Protein AF-A0A523YDQ6-F1 (afdb_monomer_lite)

Foldseek 3Di:
DDDDDDDDDDPDPPPPPPDPVPPPPPPPPPLPQDKDFCVVVLVCCVVPPDPPQPLNVVSVPDDRIHGPVRVVVCVVVSVVSVVVVD

pLDDT: mean 78.42, std 21.74, range [39.34, 98.06]

Structure (mmCIF, N/CA/C/O backbone):
data_AF-A0A523YDQ6-F1
#
_entry.id   AF-A0A523YDQ6-F1
#
loop_
_atom_site.group_PDB
_atom_site.id
_atom_site.type_symbol
_atom_site.label_atom_id
_atom_site.label_alt_id
_atom_site.label_comp_id
_atom_site.label_asym_id
_atom_site.label_entity_id
_atom_site.label_seq_id
_atom_site.pdbx_PDB_ins_code
_atom_site.Cartn_x
_atom_site.Cartn_y
_atom_site.Cartn_z
_atom_site.occupancy
_atom_site.B_iso_or_equiv
_atom_site.auth_seq_id
_atom_site.auth_comp_id
_atom_site.auth_asym_id
_atom_site.auth_atom_id
_atom_site.pdbx_PDB_model_num
ATOM 1 N N . MET A 1 1 ? -23.952 3.347 -89.425 1.00 42.28 1 MET A N 1
ATOM 2 C CA . MET A 1 1 ? -22.858 4.182 -88.878 1.00 42.28 1 MET A CA 1
ATOM 3 C C . MET A 1 1 ? -23.485 5.114 -87.857 1.00 42.28 1 MET A C 1
ATOM 5 O O . MET A 1 1 ? -24.479 5.719 -88.212 1.00 42.28 1 MET A O 1
ATOM 9 N N . GLU A 1 2 ? -23.109 5.266 -86.596 1.00 39.34 2 GLU A N 1
ATOM 10 C CA . GLU A 1 2 ? -22.183 4.627 -85.659 1.00 39.34 2 GLU A CA 1
ATOM 11 C C . GLU A 1 2 ? -22.861 4.805 -84.290 1.00 39.34 2 GLU A C 1
ATOM 13 O O . GLU A 1 2 ? -23.245 5.919 -83.936 1.00 39.34 2 GLU A O 1
ATOM 18 N N . VAL A 1 3 ? -23.036 3.734 -83.515 1.00 47.59 3 VAL A N 1
ATOM 19 C CA . VAL A 1 3 ? -23.536 3.840 -82.136 1.00 47.59 3 VAL A CA 1
ATOM 20 C C . VAL A 1 3 ? -22.316 3.880 -81.223 1.00 47.59 3 VAL A C 1
ATOM 22 O O . VAL A 1 3 ? -21.690 2.853 -80.964 1.00 47.59 3 VAL A O 1
ATOM 25 N N . ARG A 1 4 ? -21.944 5.079 -80.766 1.00 44.38 4 ARG A N 1
ATOM 26 C CA . ARG A 1 4 ? -20.850 5.289 -79.808 1.00 44.38 4 ARG A CA 1
ATOM 27 C C . ARG A 1 4 ? -21.250 4.720 -78.444 1.00 44.38 4 ARG A C 1
ATOM 29 O O . ARG A 1 4 ? -21.958 5.366 -77.678 1.00 44.38 4 ARG A O 1
ATOM 36 N N . ARG A 1 5 ? -20.797 3.503 -78.135 1.00 49.75 5 ARG A N 1
ATOM 37 C CA . ARG A 1 5 ? -20.850 2.941 -76.779 1.00 49.75 5 ARG A CA 1
ATOM 38 C C . ARG A 1 5 ? -19.787 3.637 -75.928 1.00 49.75 5 ARG A C 1
ATOM 40 O O . ARG A 1 5 ? -18.598 3.412 -76.124 1.00 49.75 5 ARG A O 1
ATOM 47 N N . GLN A 1 6 ? -20.207 4.486 -74.994 1.00 45.06 6 GLN A N 1
ATOM 48 C CA . GLN A 1 6 ? -19.340 4.959 -73.916 1.00 45.06 6 GLN A CA 1
ATOM 49 C C . GLN A 1 6 ? -19.126 3.808 -72.925 1.00 45.06 6 GLN A C 1
ATOM 51 O O . GLN A 1 6 ? -20.058 3.386 -72.244 1.00 45.06 6 GLN A O 1
ATOM 56 N N . ALA A 1 7 ? -17.905 3.283 -72.852 1.00 49.94 7 ALA A N 1
ATOM 57 C CA . ALA A 1 7 ? -17.496 2.377 -71.787 1.00 49.94 7 ALA A CA 1
ATOM 58 C C . ALA A 1 7 ? -17.019 3.211 -70.585 1.00 49.94 7 ALA A C 1
ATOM 60 O O . ALA A 1 7 ? -16.029 3.933 -70.681 1.00 49.94 7 ALA A O 1
ATOM 61 N N . ARG A 1 8 ? -17.730 3.129 -69.453 1.00 47.91 8 ARG A N 1
ATOM 62 C CA . ARG A 1 8 ? -17.240 3.603 -68.148 1.00 47.91 8 ARG A CA 1
ATOM 63 C C . ARG A 1 8 ? -16.123 2.663 -67.670 1.00 47.91 8 ARG A C 1
ATOM 65 O O . ARG A 1 8 ? -16.392 1.466 -67.564 1.00 47.91 8 ARG A O 1
ATOM 72 N N . PRO A 1 9 ? -14.923 3.146 -67.313 1.00 44.59 9 PRO A N 1
ATOM 73 C CA . PRO A 1 9 ? -13.976 2.326 -66.576 1.00 44.59 9 PRO A CA 1
ATOM 74 C C . PRO A 1 9 ? -14.412 2.266 -65.106 1.00 44.59 9 PRO A C 1
ATOM 76 O O . PRO A 1 9 ? -14.413 3.273 -64.401 1.00 44.59 9 PRO A O 1
ATOM 79 N N . MET A 1 10 ? -14.815 1.079 -64.650 1.00 44.25 10 MET A N 1
ATOM 80 C CA . MET A 1 10 ? -14.960 0.782 -63.225 1.00 44.25 10 MET A CA 1
ATOM 81 C C . MET A 1 10 ? -13.554 0.679 -62.626 1.00 44.25 10 MET A C 1
ATOM 83 O O . MET A 1 10 ? -12.812 -0.254 -62.933 1.00 44.25 10 MET A O 1
ATOM 87 N N . LEU A 1 11 ? -13.176 1.661 -61.806 1.00 47.66 11 LEU A N 1
ATOM 88 C CA . LEU A 1 11 ? -11.977 1.612 -60.972 1.00 47.66 11 LEU A CA 1
ATOM 89 C C . LEU A 1 11 ? -12.110 0.428 -60.011 1.00 47.66 11 LEU A C 1
ATOM 91 O O . LEU A 1 11 ? -12.931 0.440 -59.098 1.00 47.66 11 LEU A O 1
ATOM 95 N N . ARG A 1 12 ? -11.322 -0.621 -60.246 1.00 49.81 12 ARG A N 1
ATOM 96 C CA . ARG A 1 12 ? -11.164 -1.732 -59.311 1.00 49.81 12 ARG A CA 1
ATOM 97 C C . ARG A 1 12 ? -10.142 -1.276 -58.271 1.00 49.81 12 ARG A C 1
ATOM 99 O O . ARG A 1 12 ? -8.942 -1.368 -58.522 1.00 49.81 12 ARG A O 1
ATOM 106 N N . GLU A 1 13 ? -10.616 -0.725 -57.154 1.00 53.97 13 GLU A N 1
ATOM 107 C CA . GLU A 1 13 ? -9.791 -0.541 -55.957 1.00 53.97 13 GLU A CA 1
ATOM 108 C C . GLU A 1 13 ? -9.178 -1.896 -55.604 1.00 53.97 13 GLU A C 1
ATOM 110 O O . GLU A 1 13 ? -9.865 -2.845 -55.223 1.00 53.97 13 GLU A O 1
ATOM 115 N N . LYS A 1 14 ? -7.867 -2.015 -55.802 1.00 48.69 14 LYS A N 1
ATOM 116 C CA . LYS A 1 14 ? -7.093 -3.083 -55.192 1.00 48.69 14 LYS A CA 1
ATOM 117 C C . LYS A 1 14 ? -6.963 -2.703 -53.723 1.00 48.69 14 LYS A C 1
ATOM 119 O O . LYS A 1 14 ? -6.066 -1.955 -53.359 1.00 48.69 14 LYS A O 1
ATOM 124 N N . THR A 1 15 ? -7.882 -3.176 -52.890 1.00 51.50 15 THR A N 1
ATOM 125 C CA . THR A 1 15 ? -7.645 -3.268 -51.449 1.00 51.50 15 THR A CA 1
ATOM 126 C C . THR A 1 15 ? -6.500 -4.246 -51.240 1.00 51.50 15 THR A C 1
ATOM 128 O O . THR A 1 15 ? -6.678 -5.463 -51.260 1.00 51.50 15 THR A O 1
ATOM 131 N N . GLU A 1 16 ? -5.303 -3.686 -51.130 1.00 45.25 16 GLU A N 1
ATOM 132 C CA . GLU A 1 16 ? -4.103 -4.359 -50.668 1.00 45.25 16 GLU A CA 1
ATOM 133 C C . GLU A 1 16 ? -4.293 -4.638 -49.177 1.00 45.25 16 GLU A C 1
ATOM 135 O O . GLU A 1 16 ? -4.167 -3.758 -48.324 1.00 45.25 16 GLU A O 1
ATOM 140 N N . VAL A 1 17 ? -4.719 -5.864 -48.881 1.00 56.66 17 VAL A N 1
ATOM 141 C CA . VAL A 1 17 ? -4.761 -6.393 -47.522 1.00 56.66 17 VAL A CA 1
ATOM 142 C C . VAL A 1 17 ? -3.310 -6.478 -47.066 1.00 56.66 17 VAL A C 1
ATOM 144 O O . VAL A 1 17 ? -2.561 -7.328 -47.538 1.00 56.66 17 VAL A O 1
ATOM 147 N N . ARG A 1 18 ? -2.893 -5.538 -46.214 1.00 46.81 18 ARG A N 1
ATOM 148 C CA . ARG A 1 18 ? -1.581 -5.587 -45.569 1.00 46.81 18 ARG A CA 1
ATOM 149 C C . ARG A 1 18 ? -1.581 -6.767 -44.611 1.00 46.81 18 ARG A C 1
ATOM 151 O O . ARG A 1 18 ? -2.342 -6.785 -43.647 1.00 46.81 18 ARG A O 1
ATOM 158 N N . ASP A 1 19 ? -0.762 -7.749 -44.950 1.00 44.84 19 ASP A N 1
ATOM 159 C CA . ASP A 1 19 ? -0.480 -8.926 -44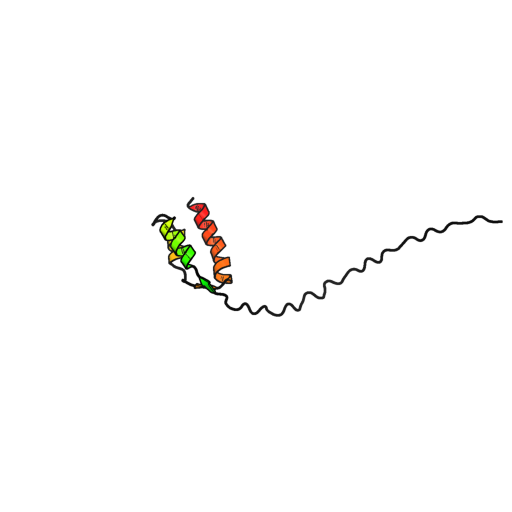.149 1.00 44.84 19 ASP A CA 1
ATOM 160 C C . ASP A 1 19 ? 0.048 -8.471 -42.779 1.00 44.84 19 ASP A C 1
ATOM 162 O O . ASP A 1 19 ? 1.072 -7.798 -42.686 1.00 44.84 19 ASP A O 1
ATOM 166 N N . THR A 1 20 ? -0.680 -8.760 -41.700 1.00 57.75 20 THR A N 1
ATOM 167 C CA . THR A 1 20 ? -0.291 -8.399 -40.323 1.00 57.75 20 THR A CA 1
ATOM 168 C C . THR A 1 20 ? 0.765 -9.350 -39.746 1.00 57.75 20 THR A C 1
ATOM 170 O O . THR A 1 20 ? 0.963 -9.397 -38.534 1.00 57.75 20 THR A O 1
ATOM 173 N N . SER A 1 21 ? 1.436 -10.114 -40.611 1.00 53.16 21 SER A N 1
ATOM 174 C CA . SER A 1 21 ? 2.494 -11.077 -40.295 1.00 53.16 21 SER A CA 1
ATOM 175 C C . SER A 1 21 ? 3.742 -10.462 -39.635 1.00 53.16 21 SER A C 1
ATOM 177 O O . SER A 1 21 ? 4.546 -11.206 -39.082 1.00 53.16 21 SER A O 1
ATOM 179 N N . ASP A 1 22 ? 3.913 -9.137 -39.647 1.00 47.62 22 ASP A N 1
ATOM 180 C CA . ASP A 1 22 ? 5.147 -8.475 -39.188 1.00 47.62 22 ASP A CA 1
ATOM 181 C C . ASP A 1 22 ? 5.167 -8.099 -37.687 1.00 47.62 22 ASP A C 1
ATOM 183 O O . ASP A 1 22 ? 6.109 -7.469 -37.211 1.00 47.62 22 ASP A O 1
ATOM 187 N N . PHE A 1 23 ? 4.159 -8.484 -36.894 1.00 51.72 23 PHE A N 1
ATOM 188 C CA . PHE A 1 23 ? 4.083 -8.149 -35.457 1.00 51.72 23 PHE A CA 1
ATOM 189 C C . PHE A 1 23 ? 4.781 -9.153 -34.517 1.00 51.72 23 PHE A C 1
ATOM 191 O O . PHE A 1 23 ? 4.370 -9.310 -33.368 1.00 51.72 23 PHE A O 1
ATOM 198 N N . VAL A 1 24 ? 5.835 -9.839 -34.963 1.00 57.66 24 VAL A N 1
ATOM 199 C CA . VAL A 1 24 ? 6.544 -10.840 -34.140 1.00 57.66 24 VAL A CA 1
ATOM 200 C C . VAL A 1 24 ? 8.042 -10.582 -34.026 1.00 57.66 24 VAL A C 1
ATOM 202 O O . VAL A 1 24 ? 8.823 -11.499 -34.182 1.00 57.66 24 VAL A O 1
ATOM 205 N N . ASP A 1 25 ? 8.450 -9.353 -33.711 1.00 53.94 25 ASP A N 1
ATOM 206 C CA . ASP A 1 25 ? 9.814 -9.073 -33.225 1.00 53.94 25 ASP A CA 1
ATOM 207 C C . ASP A 1 25 ? 9.832 -7.859 -32.278 1.00 53.94 25 ASP A C 1
ATOM 209 O O . ASP A 1 25 ? 10.695 -6.980 -32.335 1.00 53.94 25 ASP A O 1
ATOM 213 N N . ALA A 1 26 ? 8.863 -7.789 -31.358 1.00 61.25 26 ALA A N 1
ATOM 214 C CA . ALA A 1 26 ? 9.037 -6.945 -30.184 1.00 61.25 26 ALA A CA 1
ATOM 215 C C . ALA A 1 26 ? 10.142 -7.584 -29.335 1.00 61.25 26 ALA A C 1
ATOM 217 O O . ALA A 1 26 ? 9.887 -8.496 -28.546 1.00 61.25 26 ALA A O 1
ATOM 218 N N . ALA A 1 27 ? 11.384 -7.138 -29.550 1.00 57.69 27 ALA A N 1
ATOM 219 C CA . ALA A 1 27 ? 12.504 -7.436 -28.672 1.00 57.69 27 ALA A CA 1
ATOM 220 C C . ALA A 1 27 ? 12.025 -7.322 -27.216 1.00 57.69 27 ALA A C 1
ATOM 222 O O . ALA A 1 27 ? 11.294 -6.370 -26.919 1.00 57.69 27 ALA A O 1
ATOM 223 N N . PRO A 1 28 ? 12.388 -8.261 -26.321 1.00 59.12 28 PRO A N 1
ATOM 224 C CA . PRO A 1 28 ? 11.978 -8.182 -24.932 1.00 59.12 28 PRO A CA 1
ATOM 225 C C . PRO A 1 28 ? 12.419 -6.818 -24.426 1.00 59.12 28 PRO A C 1
ATOM 227 O O . PRO A 1 28 ? 13.618 -6.530 -24.360 1.00 59.12 28 PRO A O 1
ATOM 230 N N . ILE A 1 29 ? 11.437 -5.956 -24.157 1.00 59.81 29 ILE A N 1
ATOM 231 C CA . ILE A 1 29 ? 11.668 -4.692 -23.485 1.00 59.81 29 ILE A CA 1
ATOM 232 C C . ILE A 1 29 ? 12.330 -5.133 -22.192 1.00 59.81 29 ILE A C 1
ATOM 234 O O . ILE A 1 29 ? 11.691 -5.773 -21.359 1.00 59.81 29 ILE A O 1
ATOM 238 N N . LYS A 1 30 ? 13.639 -4.903 -22.071 1.00 58.75 30 LYS A N 1
ATOM 239 C CA . LYS A 1 30 ? 14.320 -5.047 -20.795 1.00 58.75 30 LYS A CA 1
ATOM 240 C C . LYS A 1 30 ? 13.656 -4.001 -19.923 1.00 58.75 30 LYS A C 1
ATOM 242 O O . LYS A 1 30 ? 13.985 -2.823 -20.027 1.00 58.75 30 LYS A O 1
ATOM 247 N N . GLN A 1 31 ? 12.641 -4.415 -19.175 1.00 58.53 31 GLN A N 1
ATOM 248 C CA . GLN A 1 31 ? 12.086 -3.619 -18.106 1.00 58.53 31 GLN A CA 1
ATOM 249 C C . GLN A 1 31 ? 13.240 -3.470 -17.131 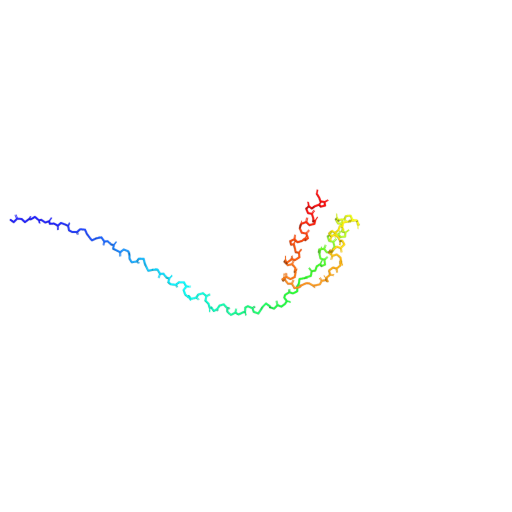1.00 58.53 31 GLN A C 1
ATOM 251 O O . GLN A 1 31 ? 13.545 -4.367 -16.352 1.00 58.53 31 GLN A O 1
ATOM 256 N N . GLU A 1 32 ? 13.979 -2.374 -17.267 1.00 61.97 32 GLU A N 1
ATOM 257 C CA . GLU A 1 32 ? 14.800 -1.902 -16.172 1.00 61.97 32 GLU A CA 1
ATOM 258 C C . GLU A 1 32 ? 13.868 -1.844 -14.965 1.00 61.97 32 GLU A C 1
ATOM 260 O O . GLU A 1 32 ? 12.759 -1.311 -15.090 1.00 61.97 32 GLU A O 1
ATOM 265 N N . ASP A 1 33 ? 14.285 -2.466 -13.856 1.00 74.50 33 ASP A N 1
ATOM 266 C CA . ASP A 1 33 ? 13.554 -2.554 -12.59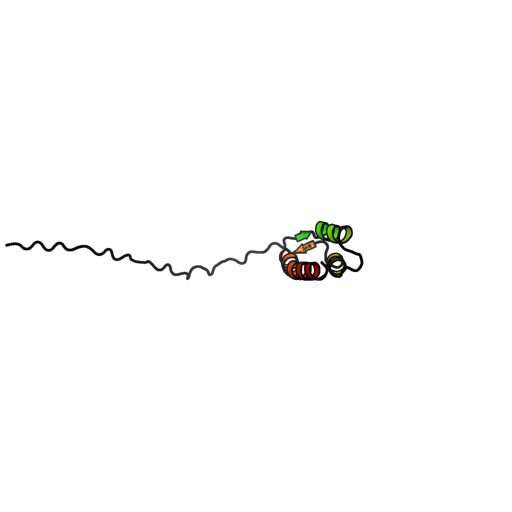0 1.00 74.50 33 ASP A CA 1
ATOM 267 C C . ASP A 1 33 ? 13.302 -1.144 -12.044 1.00 74.50 33 ASP A C 1
ATOM 269 O O . ASP A 1 33 ? 13.939 -0.688 -11.094 1.00 74.50 33 ASP A O 1
ATOM 273 N N . THR A 1 34 ? 12.388 -0.422 -12.681 1.00 89.00 34 THR A N 1
ATOM 274 C CA . THR A 1 34 ? 12.061 0.955 -12.364 1.00 89.00 34 THR A CA 1
ATOM 275 C C . THR A 1 34 ? 11.439 0.911 -10.987 1.00 89.00 34 THR A C 1
ATOM 277 O O . THR A 1 34 ? 10.352 0.353 -10.803 1.00 89.00 34 THR A O 1
ATOM 280 N N . LYS A 1 35 ? 12.183 1.421 -10.006 1.00 94.75 35 LYS A N 1
ATOM 281 C CA . LYS A 1 35 ? 11.739 1.478 -8.621 1.00 94.75 35 LYS A CA 1
ATOM 282 C C . LYS A 1 35 ? 10.795 2.658 -8.451 1.00 94.75 35 LYS A C 1
ATOM 284 O O . LYS A 1 35 ? 11.060 3.768 -8.904 1.00 94.75 35 LYS A O 1
ATOM 289 N N . VAL A 1 36 ? 9.686 2.393 -7.784 1.00 95.50 36 VAL A N 1
ATOM 290 C CA . VAL A 1 36 ? 8.648 3.343 -7.420 1.00 95.50 36 VAL A CA 1
ATOM 291 C C . VAL A 1 36 ? 8.669 3.458 -5.904 1.00 95.50 36 VAL A C 1
ATOM 293 O O . VAL A 1 36 ? 8.470 2.467 -5.197 1.00 95.50 36 VAL A O 1
ATOM 296 N N . SER A 1 37 ? 8.917 4.668 -5.404 1.00 96.50 37 SER A N 1
ATOM 297 C CA . SER A 1 37 ? 8.831 4.952 -3.972 1.00 96.50 37 SER A CA 1
ATOM 298 C C . SER A 1 37 ? 7.373 4.963 -3.514 1.00 96.50 37 SER A C 1
ATOM 300 O O . SER A 1 37 ? 6.500 5.556 -4.150 1.00 96.50 37 SER A O 1
ATOM 302 N N . THR A 1 38 ? 7.118 4.332 -2.372 1.00 96.69 38 THR A N 1
ATOM 303 C CA . THR A 1 38 ? 5.811 4.299 -1.701 1.00 96.69 38 THR A CA 1
ATOM 304 C C . THR A 1 38 ? 5.688 5.345 -0.593 1.00 96.69 38 THR A C 1
ATOM 306 O O . THR A 1 38 ? 4.659 5.403 0.075 1.00 96.69 38 THR A O 1
ATOM 309 N N . GLU A 1 39 ? 6.694 6.201 -0.387 1.00 97.31 39 GLU A N 1
ATOM 310 C CA . GLU A 1 39 ? 6.728 7.164 0.724 1.00 97.31 39 GLU A CA 1
ATOM 311 C C . GLU A 1 39 ? 5.495 8.080 0.746 1.00 97.31 39 GLU A C 1
ATOM 313 O O . GLU A 1 39 ? 4.833 8.220 1.776 1.00 97.31 39 GLU A O 1
ATOM 318 N N . GLY A 1 40 ? 5.127 8.647 -0.407 1.00 96.88 40 GLY A N 1
ATOM 319 C CA . GLY A 1 40 ? 3.941 9.501 -0.516 1.00 96.88 40 GLY A CA 1
ATOM 320 C C . GLY A 1 40 ? 2.648 8.762 -0.161 1.00 96.88 40 GLY A C 1
ATOM 321 O O . GLY A 1 40 ? 1.766 9.322 0.491 1.00 96.88 40 GLY A O 1
ATOM 322 N N . LEU A 1 41 ? 2.564 7.479 -0.519 1.00 96.19 41 LEU A N 1
ATOM 323 C CA . LEU A 1 41 ? 1.419 6.628 -0.215 1.00 96.19 41 LEU A CA 1
ATOM 324 C C . LEU A 1 41 ? 1.360 6.276 1.280 1.00 96.19 41 LEU A C 1
ATOM 326 O O . LEU A 1 41 ? 0.297 6.364 1.892 1.00 96.19 41 LEU A O 1
ATOM 330 N N . ARG A 1 42 ? 2.505 5.961 1.898 1.00 97.31 42 ARG A N 1
ATOM 331 C CA . ARG A 1 42 ? 2.623 5.736 3.350 1.00 97.31 42 ARG A CA 1
ATOM 332 C C . ARG A 1 42 ? 2.195 6.962 4.141 1.00 97.31 42 ARG A C 1
ATOM 334 O O . ARG A 1 42 ? 1.414 6.856 5.084 1.00 97.31 42 ARG A O 1
ATOM 341 N N . ARG A 1 43 ? 2.675 8.137 3.735 1.00 98.06 43 ARG A N 1
ATOM 342 C CA . ARG A 1 43 ? 2.298 9.404 4.361 1.00 98.06 43 ARG A CA 1
ATOM 343 C C . ARG A 1 43 ? 0.800 9.661 4.235 1.00 98.06 43 ARG A C 1
ATOM 345 O O . ARG A 1 43 ? 0.161 9.994 5.227 1.00 98.06 43 ARG A O 1
ATOM 352 N N . PHE A 1 44 ? 0.232 9.435 3.051 1.00 96.19 44 PHE A N 1
ATOM 353 C CA . PHE A 1 44 ? -1.205 9.563 2.828 1.00 96.19 44 PHE A CA 1
ATOM 354 C C . PHE A 1 44 ? -2.018 8.676 3.778 1.00 96.19 44 PHE A C 1
ATOM 356 O O . PHE A 1 44 ? -2.924 9.180 4.441 1.00 96.19 44 PHE A O 1
ATOM 363 N N . VAL A 1 45 ? -1.692 7.382 3.900 1.00 96.06 45 VAL A N 1
ATOM 364 C CA . VAL A 1 45 ? -2.472 6.480 4.767 1.00 96.06 45 VAL A CA 1
ATOM 365 C C . VAL A 1 45 ? -2.323 6.809 6.251 1.00 96.06 45 VAL A C 1
ATOM 367 O O . VAL A 1 45 ? -3.277 6.637 7.004 1.00 96.06 45 VAL A O 1
ATOM 370 N N . LEU A 1 46 ? -1.169 7.329 6.679 1.00 96.75 46 LEU A N 1
ATOM 371 C CA . LEU A 1 46 ? -0.971 7.797 8.053 1.00 96.75 46 LEU A CA 1
ATOM 372 C C . LEU A 1 46 ? -1.778 9.064 8.357 1.00 96.75 46 LEU A C 1
ATOM 374 O O . LEU A 1 46 ? -2.325 9.188 9.449 1.00 96.75 46 LEU A O 1
ATOM 378 N N . GLU A 1 47 ? -1.852 9.998 7.406 1.00 97.06 47 GLU A N 1
ATOM 379 C CA . GLU A 1 47 ? -2.531 11.285 7.591 1.00 97.06 47 GLU A CA 1
ATOM 380 C C . GLU A 1 47 ? -4.050 11.210 7.385 1.00 97.06 47 GLU A C 1
ATOM 382 O O . GLU A 1 47 ? -4.784 12.014 7.963 1.00 97.06 47 GLU A O 1
ATOM 387 N N . LYS A 1 48 ? -4.533 10.305 6.523 1.00 95.94 48 LYS A N 1
ATOM 388 C CA . LYS A 1 48 ? -5.930 10.302 6.056 1.00 95.94 48 LYS A CA 1
ATOM 389 C C . LYS A 1 48 ? -6.757 9.116 6.527 1.00 95.94 48 LYS A C 1
ATOM 391 O O . LYS A 1 48 ? -7.974 9.261 6.597 1.00 95.94 48 LYS A O 1
ATOM 396 N N . LEU A 1 49 ? -6.143 7.973 6.837 1.00 95.69 49 LEU A N 1
ATOM 397 C CA . LEU A 1 49 ? -6.883 6.763 7.199 1.00 95.69 49 LEU A CA 1
ATOM 398 C C . LEU A 1 49 ? -6.833 6.491 8.712 1.00 95.69 49 LEU A C 1
ATOM 400 O O . LEU A 1 49 ? -5.792 6.687 9.355 1.00 95.69 49 LEU A O 1
ATOM 404 N N . PRO A 1 50 ? -7.942 6.007 9.307 1.00 94.94 50 PRO A N 1
ATOM 405 C CA . PRO A 1 50 ? -7.980 5.647 10.720 1.00 94.94 50 PRO A CA 1
ATOM 406 C C . PRO A 1 50 ? -7.004 4.505 11.030 1.00 94.94 50 PRO A C 1
ATOM 408 O O . PRO A 1 50 ? -6.681 3.693 10.169 1.00 94.94 50 PRO A O 1
ATOM 411 N N . GLU A 1 51 ? -6.561 4.397 12.285 1.00 93.94 51 GLU A N 1
ATOM 412 C CA . GLU A 1 51 ? -5.591 3.368 12.710 1.00 93.94 51 GLU A CA 1
ATOM 413 C C . GLU A 1 51 ? -6.074 1.931 12.495 1.00 93.94 51 GLU A C 1
ATOM 415 O O . GLU A 1 51 ? -5.257 1.037 12.344 1.00 93.94 51 GLU A O 1
ATOM 420 N N . LYS A 1 52 ? -7.394 1.722 12.450 1.00 93.75 52 LYS A N 1
ATOM 421 C CA . LYS A 1 52 ? -8.027 0.415 12.220 1.00 93.75 52 LYS A CA 1
ATOM 422 C C . LYS A 1 52 ? -8.270 0.101 10.735 1.00 93.75 52 LYS A C 1
ATOM 424 O O . LYS A 1 52 ? -8.956 -0.873 10.439 1.00 93.75 52 LYS A O 1
ATOM 429 N N . SER A 1 53 ? -7.813 0.959 9.819 1.00 95.94 53 SER A N 1
ATOM 430 C CA . SER A 1 53 ? -7.947 0.743 8.374 1.00 95.94 53 SER A CA 1
ATOM 431 C C . SER A 1 53 ? -7.070 -0.428 7.936 1.00 95.94 53 SER A C 1
ATOM 433 O O . SER A 1 53 ? -5.858 -0.419 8.162 1.00 95.94 53 SER A O 1
ATOM 435 N N . VAL A 1 54 ? -7.669 -1.407 7.258 1.00 96.19 54 VAL A N 1
ATOM 436 C CA . VAL A 1 54 ? -6.942 -2.560 6.714 1.00 96.19 54 VAL A CA 1
ATOM 437 C C . VAL A 1 54 ? -6.020 -2.091 5.595 1.00 96.19 54 VAL A C 1
ATOM 439 O O . VAL A 1 54 ? -4.872 -2.522 5.520 1.00 96.19 54 VAL A O 1
ATOM 442 N N . LEU A 1 55 ? -6.473 -1.150 4.759 1.00 96.69 55 LEU A N 1
ATOM 443 C CA . LEU A 1 55 ? -5.629 -0.550 3.725 1.00 96.69 55 LEU A CA 1
ATOM 444 C C . LEU A 1 55 ? -4.376 0.121 4.307 1.00 96.69 55 LEU A C 1
ATOM 446 O O . LEU A 1 55 ? -3.286 -0.021 3.748 1.00 96.69 55 LEU A O 1
ATOM 450 N N . ARG A 1 56 ? -4.515 0.838 5.431 1.00 97.06 56 ARG A N 1
ATOM 451 C CA . ARG A 1 56 ? -3.378 1.459 6.122 1.00 97.06 56 ARG A CA 1
ATOM 452 C C . ARG A 1 56 ? -2.367 0.412 6.578 1.00 97.06 56 ARG A C 1
ATOM 454 O O . ARG A 1 56 ? -1.179 0.581 6.313 1.00 97.06 56 ARG A O 1
ATOM 461 N N . GLU A 1 57 ? -2.820 -0.653 7.237 1.00 97.12 57 GLU A N 1
ATOM 462 C CA . GLU A 1 57 ? -1.944 -1.744 7.685 1.00 97.12 57 GLU A CA 1
ATOM 463 C C . GLU A 1 57 ? -1.217 -2.402 6.506 1.00 97.12 57 GLU A C 1
ATOM 465 O O . GLU A 1 57 ? 0.004 -2.567 6.547 1.00 97.12 57 GLU A O 1
ATOM 470 N N . VAL A 1 58 ? -1.948 -2.694 5.424 1.00 96.94 58 VAL A N 1
ATOM 471 C CA . VAL A 1 58 ? -1.391 -3.284 4.201 1.00 96.94 58 VAL A CA 1
ATOM 472 C C . VAL A 1 58 ? -0.291 -2.394 3.631 1.00 96.94 58 VAL A C 1
ATOM 474 O O . VAL A 1 58 ? 0.839 -2.854 3.502 1.00 96.94 58 VAL A O 1
ATOM 477 N N . ILE A 1 59 ? -0.568 -1.115 3.360 1.00 97.19 59 ILE A N 1
ATOM 478 C CA . ILE A 1 59 ? 0.408 -0.201 2.742 1.00 97.19 59 ILE A CA 1
ATOM 479 C C . ILE A 1 59 ? 1.644 0.005 3.628 1.00 97.19 59 ILE A C 1
ATOM 481 O O . ILE A 1 59 ? 2.759 0.099 3.113 1.00 97.19 59 ILE A O 1
ATOM 485 N N . LEU A 1 60 ? 1.484 0.046 4.954 1.00 97.00 60 LEU A N 1
ATOM 486 C CA . LEU A 1 60 ? 2.619 0.187 5.870 1.00 97.00 60 LEU A CA 1
ATOM 487 C C . LEU A 1 60 ? 3.496 -1.073 5.934 1.00 97.00 60 LEU A C 1
ATOM 489 O O . LEU A 1 60 ? 4.697 -0.946 6.178 1.00 97.00 60 LEU A O 1
ATOM 493 N N . SER A 1 61 ? 2.928 -2.254 5.674 1.00 96.44 61 SER A N 1
ATOM 494 C CA . SER A 1 61 ? 3.656 -3.532 5.646 1.00 96.44 61 SER A CA 1
ATOM 495 C C . SER A 1 61 ? 4.462 -3.779 4.365 1.00 96.44 61 SER A C 1
ATOM 497 O O . SER A 1 61 ? 5.285 -4.693 4.322 1.00 96.44 61 SER A O 1
ATOM 499 N N . GLU A 1 62 ? 4.242 -2.975 3.323 1.00 95.81 62 GLU A N 1
ATOM 500 C CA . GLU A 1 62 ? 4.920 -3.138 2.038 1.00 95.81 62 GLU A CA 1
ATOM 501 C C . GLU A 1 62 ? 6.409 -2.765 2.098 1.00 95.81 62 GLU A C 1
ATOM 503 O O . GLU A 1 62 ? 6.922 -2.314 3.123 1.00 95.81 62 GLU A O 1
ATOM 508 N N . LYS A 1 63 ? 7.131 -2.919 0.985 1.00 95.75 63 LYS A N 1
ATOM 509 C CA . LYS A 1 63 ? 8.477 -2.339 0.836 1.00 95.75 63 LYS A CA 1
ATOM 510 C C . LYS A 1 63 ? 8.383 -0.821 0.653 1.00 95.75 63 LYS A C 1
ATOM 512 O O . LYS A 1 63 ? 7.359 -0.311 0.199 1.00 95.75 63 LYS A O 1
ATOM 517 N N . GLU A 1 64 ? 9.437 -0.087 1.001 1.00 95.50 64 GLU A N 1
ATOM 518 C CA . GLU A 1 64 ? 9.519 1.354 0.706 1.00 95.50 64 GLU A CA 1
ATOM 519 C C . GLU A 1 64 ? 9.630 1.608 -0.799 1.00 95.50 64 GLU A C 1
ATOM 521 O O . GLU A 1 64 ? 9.017 2.544 -1.309 1.00 95.50 64 GLU A O 1
ATOM 526 N N . GLU A 1 65 ? 10.307 0.709 -1.511 1.00 96.75 65 GLU A N 1
ATOM 527 C CA . GLU A 1 65 ? 10.437 0.719 -2.962 1.00 96.75 65 GLU A CA 1
ATOM 528 C C . GLU A 1 65 ? 9.860 -0.562 -3.568 1.00 96.75 65 GLU A C 1
ATOM 530 O O . GLU A 1 65 ? 10.174 -1.679 -3.142 1.00 96.75 65 GLU A O 1
ATOM 535 N N . LEU A 1 66 ? 9.033 -0.395 -4.595 1.00 95.62 66 LEU A N 1
ATOM 536 C CA . LEU A 1 66 ? 8.457 -1.477 -5.391 1.00 95.62 66 LEU A CA 1
ATOM 537 C C . LEU A 1 66 ? 8.934 -1.348 -6.832 1.00 95.62 66 LEU A C 1
ATOM 539 O O . LEU A 1 66 ? 9.201 -0.249 -7.303 1.00 95.62 66 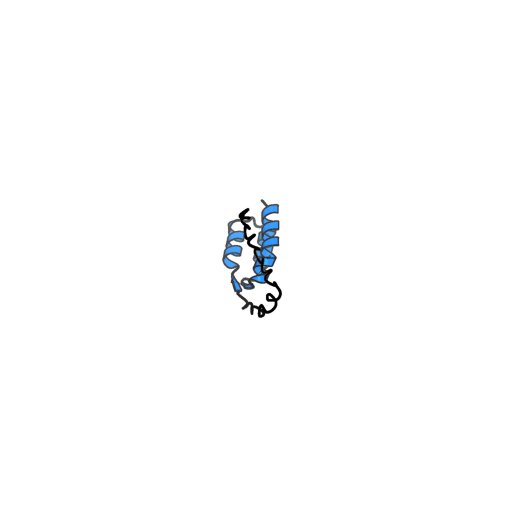LEU A O 1
ATOM 543 N N . THR A 1 67 ? 9.029 -2.450 -7.561 1.00 95.75 67 THR A N 1
ATOM 544 C CA . THR A 1 67 ? 9.096 -2.366 -9.026 1.00 95.75 67 THR A CA 1
ATOM 545 C C . THR A 1 67 ? 7.796 -1.782 -9.581 1.00 95.75 67 THR A C 1
ATOM 547 O O . THR A 1 67 ? 6.741 -1.871 -8.947 1.00 95.75 67 THR A O 1
ATOM 550 N N . ALA A 1 68 ? 7.850 -1.205 -10.780 1.00 93.62 68 ALA A N 1
ATOM 551 C CA . ALA A 1 68 ? 6.656 -0.718 -11.467 1.00 93.62 68 ALA A CA 1
ATOM 552 C C . ALA A 1 68 ? 5.574 -1.809 -11.603 1.00 93.62 68 ALA A C 1
ATOM 554 O O . ALA A 1 68 ? 4.394 -1.529 -11.400 1.00 93.62 68 ALA A O 1
ATOM 555 N N . GLU A 1 69 ? 5.969 -3.057 -11.870 1.00 93.62 69 GLU A N 1
ATOM 556 C CA . GLU A 1 69 ? 5.039 -4.187 -11.969 1.00 93.62 69 GLU A CA 1
ATOM 557 C C . GLU A 1 69 ? 4.388 -4.527 -10.626 1.00 93.62 69 GLU A C 1
ATOM 559 O O . GLU A 1 69 ? 3.164 -4.636 -10.549 1.00 93.62 69 GLU A O 1
ATOM 564 N N . GLU A 1 70 ? 5.182 -4.635 -9.552 1.00 94.81 70 GLU A N 1
ATOM 565 C CA . GLU A 1 70 ? 4.658 -4.856 -8.199 1.00 94.81 70 GLU A CA 1
ATOM 566 C C . GLU A 1 70 ? 3.690 -3.736 -7.797 1.00 94.81 70 GLU A C 1
ATOM 568 O O . GLU A 1 70 ? 2.647 -4.009 -7.203 1.00 94.81 70 GLU A O 1
ATOM 573 N N . PHE A 1 71 ? 4.019 -2.482 -8.119 1.00 95.44 71 PHE A N 1
ATOM 574 C CA . PHE A 1 71 ? 3.178 -1.333 -7.797 1.00 95.44 71 PHE A CA 1
ATOM 575 C C . PHE A 1 71 ? 1.827 -1.404 -8.520 1.00 95.44 71 PHE A C 1
ATOM 577 O O . PHE A 1 71 ? 0.784 -1.278 -7.880 1.00 95.44 71 PHE A O 1
ATOM 584 N N . ILE A 1 72 ? 1.831 -1.646 -9.836 1.00 94.88 72 ILE A N 1
ATOM 585 C CA . ILE A 1 72 ? 0.602 -1.733 -10.640 1.00 94.88 72 ILE A CA 1
ATOM 586 C C . ILE A 1 72 ? -0.268 -2.903 -10.172 1.00 94.88 72 ILE A C 1
ATOM 588 O O . ILE A 1 72 ? -1.464 -2.718 -9.958 1.00 94.88 72 ILE A O 1
ATOM 592 N N . ALA A 1 73 ? 0.325 -4.079 -9.947 1.00 95.56 73 ALA A N 1
ATOM 593 C CA . ALA A 1 73 ? -0.414 -5.258 -9.497 1.00 95.56 73 ALA A CA 1
ATOM 594 C C . ALA A 1 73 ? -1.082 -5.042 -8.127 1.00 95.56 73 ALA A C 1
ATOM 596 O O . ALA A 1 73 ? -2.201 -5.495 -7.891 1.00 95.56 73 ALA A O 1
ATOM 597 N N . LYS A 1 74 ? -0.419 -4.325 -7.213 1.00 96.62 74 LYS A N 1
ATOM 598 C CA . LYS A 1 74 ? -0.960 -4.037 -5.875 1.00 96.62 74 LYS A CA 1
ATOM 599 C C . LYS A 1 74 ? -1.990 -2.916 -5.868 1.00 96.62 74 LYS A C 1
ATOM 601 O O . LYS A 1 74 ? -2.869 -2.913 -5.006 1.00 96.62 74 LYS A O 1
ATOM 606 N N . MET A 1 75 ? -1.923 -1.999 -6.831 1.00 96.44 75 MET A N 1
ATOM 607 C CA 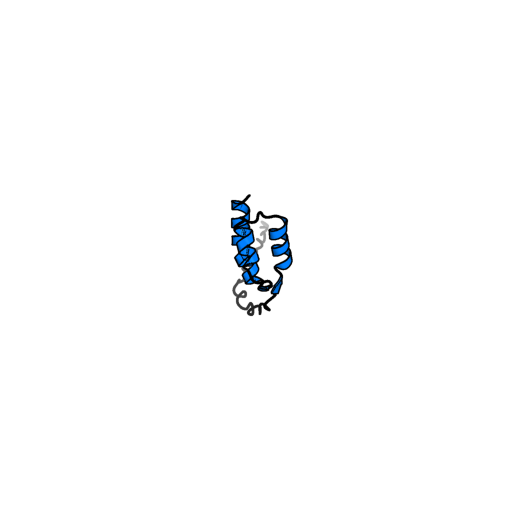. MET A 1 75 ? -2.845 -0.871 -6.936 1.00 96.44 75 MET A CA 1
ATOM 608 C C . MET A 1 75 ? -4.308 -1.321 -7.018 1.00 96.44 75 MET A C 1
ATOM 610 O O . MET A 1 75 ? -5.161 -0.715 -6.373 1.00 96.44 75 MET A O 1
ATOM 614 N N . GLU A 1 76 ? -4.602 -2.404 -7.740 1.00 95.38 76 GLU A N 1
ATOM 615 C CA . GLU A 1 76 ? -5.961 -2.958 -7.821 1.00 95.38 76 GLU A CA 1
ATOM 616 C C . GLU A 1 76 ? -6.497 -3.362 -6.440 1.00 95.38 76 GLU A C 1
ATOM 618 O O . GLU A 1 76 ? -7.624 -3.019 -6.073 1.00 95.38 76 GLU A O 1
ATOM 623 N N . VAL A 1 77 ? -5.664 -4.029 -5.636 1.00 96.19 77 VAL A N 1
ATOM 624 C CA . VAL A 1 77 ? -6.013 -4.450 -4.272 1.00 96.19 77 VAL A CA 1
ATOM 625 C C . VAL A 1 77 ? -6.184 -3.240 -3.357 1.00 96.19 77 VAL A C 1
ATOM 627 O O . VAL A 1 77 ? -7.151 -3.173 -2.597 1.00 96.19 77 VAL A O 1
ATOM 630 N N . TRP A 1 78 ? -5.280 -2.262 -3.435 1.00 96.94 78 TRP A N 1
ATOM 631 C CA . TRP A 1 78 ? -5.359 -1.052 -2.617 1.00 96.94 78 TRP A CA 1
ATOM 632 C C . TRP A 1 78 ? -6.627 -0.245 -2.902 1.00 96.94 78 TRP A C 1
ATOM 634 O O . TRP A 1 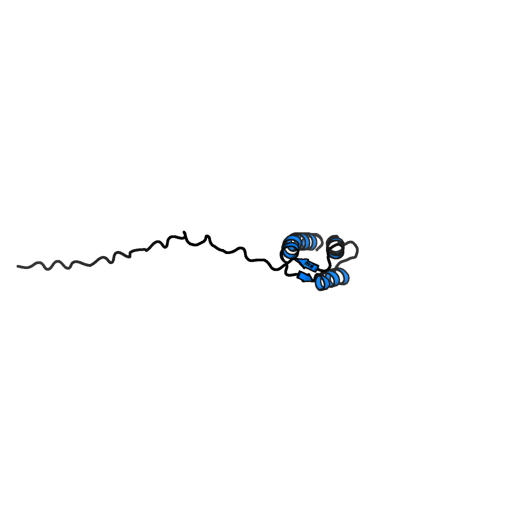78 ? -7.306 0.174 -1.966 1.00 96.94 78 TRP A O 1
ATOM 644 N N . LEU A 1 79 ? -6.988 -0.079 -4.177 1.00 96.38 79 LEU A N 1
ATOM 645 C CA . LEU A 1 79 ? -8.218 0.607 -4.580 1.00 96.38 79 LEU A CA 1
ATOM 646 C C . LEU A 1 79 ? -9.469 -0.159 -4.141 1.00 96.38 79 LEU A C 1
ATOM 648 O O . LEU A 1 79 ? -10.432 0.452 -3.676 1.00 96.38 79 LEU A O 1
ATOM 652 N N . PHE A 1 80 ? -9.455 -1.490 -4.240 1.00 96.31 80 PHE A N 1
ATOM 653 C CA . PHE A 1 80 ? -10.550 -2.320 -3.743 1.00 96.31 80 PHE A CA 1
ATOM 654 C C . PHE A 1 80 ? -10.768 -2.138 -2.234 1.00 96.31 80 PHE A C 1
ATOM 656 O O . PHE A 1 80 ? -11.901 -1.930 -1.799 1.00 96.31 80 PHE A O 1
ATOM 663 N N . LEU A 1 81 ? -9.695 -2.176 -1.437 1.00 96.00 81 LEU A N 1
ATOM 664 C CA . LEU A 1 81 ? -9.776 -1.954 0.009 1.00 96.00 81 LEU A CA 1
ATOM 665 C C . LEU A 1 81 ? -10.241 -0.530 0.335 1.00 96.00 81 LEU A C 1
ATOM 667 O O . LEU A 1 81 ? -11.122 -0.359 1.173 1.00 96.00 81 LEU A O 1
ATOM 671 N N . PHE A 1 82 ? -9.720 0.477 -0.373 1.00 94.75 82 PHE A N 1
ATOM 672 C CA . PHE A 1 82 ? -10.117 1.874 -0.187 1.00 94.75 82 PHE A CA 1
ATOM 673 C C . PHE A 1 82 ? -11.622 2.086 -0.397 1.00 94.75 82 PHE A C 1
ATOM 675 O O . PHE A 1 82 ? -12.268 2.756 0.404 1.00 94.75 82 PHE A O 1
ATOM 682 N N . ASN A 1 83 ? -12.187 1.486 -1.447 1.00 94.62 83 ASN A N 1
ATOM 683 C CA . ASN A 1 83 ? -13.612 1.600 -1.777 1.00 94.62 83 ASN A CA 1
ATOM 684 C C . ASN A 1 83 ? -14.526 0.794 -0.847 1.00 94.62 83 ASN A C 1
ATOM 686 O O . ASN A 1 83 ? -15.737 0.976 -0.878 1.00 94.62 83 ASN A O 1
ATOM 690 N N . ARG A 1 84 ? -13.978 -0.145 -0.072 1.00 92.56 84 ARG A N 1
ATOM 691 C CA . ARG A 1 84 ? -14.750 -0.933 0.895 1.00 92.56 84 ARG A CA 1
ATOM 692 C C . ARG A 1 84 ? -14.849 -0.245 2.257 1.00 92.56 84 ARG A C 1
ATOM 694 O O . ARG A 1 84 ? -15.773 -0.530 3.014 1.00 92.56 84 ARG A O 1
ATOM 701 N N . GLU A 1 85 ? -13.870 0.593 2.582 1.00 84.56 85 GLU A N 1
ATOM 702 C CA . GLU A 1 85 ? -13.775 1.301 3.862 1.00 84.56 85 GLU A CA 1
ATOM 703 C C . GLU A 1 85 ? -14.399 2.709 3.837 1.00 84.56 85 GLU A C 1
ATOM 705 O O . GLU A 1 85 ? -14.655 3.257 4.910 1.00 84.56 85 GLU A O 1
ATOM 710 N N . ASN A 1 86 ? -14.654 3.272 2.648 1.00 61.56 86 ASN A N 1
ATOM 711 C CA . ASN A 1 86 ? -15.353 4.551 2.437 1.00 61.56 86 ASN A CA 1
ATOM 712 C C . ASN A 1 86 ? -16.775 4.342 1.913 1.00 61.56 86 ASN A C 1
ATOM 714 O O . ASN A 1 86 ? -17.644 5.170 2.266 1.00 61.56 86 ASN A O 1
#

Secondary structure (DSSP, 8-state):
-------------------GGG------------EEE-HHHHHHHHHHS-TT-HHHHHHHHS-SEEEHHHHHHHHHHHHHHHHHH-

Radius of gyration: 29.94 Å; chains: 1; bounding box: 38×22×102 Å

Sequence (86 aa):
MEVRRQARPMLREKTEVRDTSDFVDAAPIKQEDTKVSTEGLRRFVLEKLPEKSVLREVILSEKEELTAEEFIAKMEVWLFLFNREN